Protein AF-A0A6J7JMY0-F1 (afdb_monomer)

Secondary structure (DSSP, 8-state):
-PPPP---S---S---S---B---TTS-HHHHHHHHHHHHHHSPTT-EEEEEEEEPPSSGGGGS-EEE---TTPPPEEEBSSSSSBEE-HHHHHHHHTSSSEEEEEEE----TT-PEEEEEEE-

Mean predicted aligned error: 9.3 Å

Solvent-accessible surface area (backbone atoms only — not comparable to full-atom values): 7461 Å² total; per-residue (Å²): 138,86,82,84,80,83,88,83,82,86,80,74,92,77,80,69,97,67,77,57,72,77,45,63,39,72,58,58,69,71,59,50,47,52,48,52,50,59,48,51,75,73,49,51,83,70,33,71,45,38,30,41,35,34,77,39,56,81,55,92,66,34,76,50,70,43,79,43,63,61,33,94,86,47,78,66,45,67,27,23,59,88,48,80,40,28,33,47,25,70,62,57,54,52,60,53,33,71,82,38,62,35,44,76,45,81,66,38,82,79,80,44,64,70,66,33,27,35,37,38,35,32,28,104

Structure (mmCIF, N/CA/C/O backbone):
data_AF-A0A6J7JMY0-F1
#
_entry.id   AF-A0A6J7JMY0-F1
#
loop_
_atom_site.group_PDB
_atom_site.id
_atom_site.type_symbol
_atom_site.label_atom_id
_atom_site.label_alt_id
_atom_site.label_comp_id
_atom_site.label_asym_id
_atom_site.label_entity_id
_atom_site.label_seq_id
_atom_site.pdbx_PDB_ins_code
_atom_site.Cartn_x
_atom_site.Cartn_y
_atom_site.Cartn_z
_atom_site.occupancy
_atom_site.B_iso_or_equiv
_atom_site.auth_seq_id
_atom_site.auth_comp_id
_atom_site.auth_asym_id
_atom_site.auth_atom_id
_atom_site.pdbx_PDB_model_num
ATOM 1 N N . MET A 1 1 ? -16.340 14.666 -17.275 1.00 30.09 1 MET A N 1
ATOM 2 C CA . MET A 1 1 ? -17.101 13.786 -16.361 1.00 30.09 1 MET A CA 1
ATOM 3 C C . MET A 1 1 ? -17.089 12.371 -16.952 1.00 30.09 1 MET A C 1
ATOM 5 O O . MET A 1 1 ? -17.892 12.081 -17.826 1.00 30.09 1 MET A O 1
ATOM 9 N N . LYS A 1 2 ? -16.086 11.534 -16.633 1.00 25.86 2 LYS A N 1
ATOM 10 C CA . LYS A 1 2 ? -15.959 10.185 -17.224 1.00 25.86 2 LYS A CA 1
ATOM 11 C C . LYS A 1 2 ? -16.630 9.159 -16.308 1.00 25.86 2 LYS A C 1
ATOM 13 O O . LYS A 1 2 ? -16.283 9.037 -15.140 1.00 25.86 2 LYS A O 1
ATOM 18 N N . ARG A 1 3 ? -17.645 8.504 -16.868 1.00 21.50 3 ARG A N 1
ATOM 19 C CA . ARG A 1 3 ? -18.530 7.503 -16.266 1.00 21.50 3 ARG A CA 1
ATOM 20 C C . ARG A 1 3 ? -17.740 6.204 -16.051 1.00 21.50 3 ARG A C 1
ATOM 22 O O . ARG A 1 3 ? -17.108 5.725 -16.989 1.00 21.50 3 ARG A O 1
ATOM 29 N N . TRP A 1 4 ? -17.758 5.667 -14.834 1.00 30.44 4 TRP A N 1
ATOM 30 C CA . TRP A 1 4 ? -17.137 4.387 -14.488 1.00 30.44 4 TRP A CA 1
ATOM 31 C C . TRP A 1 4 ? -17.941 3.238 -15.112 1.00 30.44 4 TRP A C 1
ATOM 33 O O . TRP A 1 4 ? -19.155 3.172 -14.928 1.00 30.44 4 TRP A O 1
ATOM 43 N N . GLN A 1 5 ? -17.282 2.362 -15.875 1.00 26.48 5 GLN A N 1
ATOM 44 C CA . GLN A 1 5 ? -17.876 1.119 -16.373 1.00 26.48 5 GLN A CA 1
ATOM 45 C C . GLN A 1 5 ? -17.624 0.000 -15.360 1.00 26.48 5 GLN A C 1
ATOM 47 O O . GLN A 1 5 ? -16.481 -0.301 -15.022 1.00 26.48 5 GLN A O 1
ATOM 52 N N . SER A 1 6 ? -18.707 -0.602 -14.878 1.00 28.72 6 SER A N 1
ATOM 53 C CA . SER A 1 6 ? -18.698 -1.807 -14.056 1.00 28.72 6 SER A CA 1
ATOM 54 C C . SER A 1 6 ? -18.300 -3.001 -14.929 1.0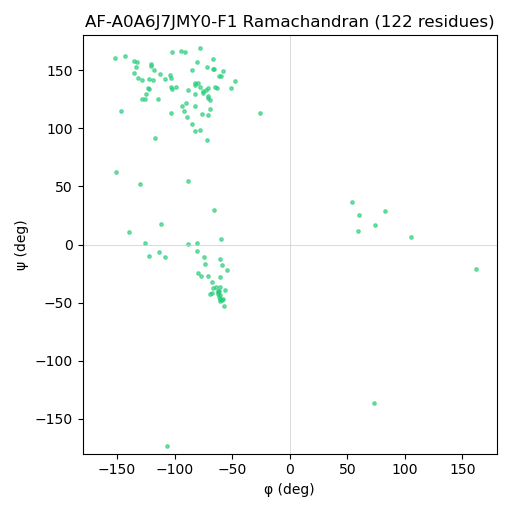0 28.72 6 SER A C 1
ATOM 56 O O . SER A 1 6 ? -19.054 -3.393 -15.817 1.00 28.72 6 SER A O 1
ATOM 58 N N . TYR A 1 7 ? -17.120 -3.577 -14.701 1.00 31.27 7 TYR A N 1
ATOM 59 C CA . TYR A 1 7 ? -16.730 -4.842 -15.325 1.00 31.27 7 TYR A CA 1
ATOM 60 C C . TYR A 1 7 ? -17.332 -5.995 -14.523 1.00 31.27 7 TYR A C 1
ATOM 62 O O . TYR A 1 7 ? -16.796 -6.419 -13.504 1.00 31.27 7 TYR A O 1
ATOM 70 N N . THR A 1 8 ? -18.469 -6.502 -14.987 1.00 36.16 8 THR A N 1
ATOM 71 C CA . THR A 1 8 ? -19.016 -7.792 -14.561 1.00 36.16 8 THR A CA 1
ATOM 72 C C . THR A 1 8 ? -19.065 -8.704 -15.773 1.00 36.16 8 THR A C 1
ATOM 74 O O . THR A 1 8 ? -20.055 -8.689 -16.499 1.00 36.16 8 THR A O 1
ATOM 77 N N . HIS A 1 9 ? -18.016 -9.489 -16.003 1.00 29.08 9 HIS A N 1
ATOM 78 C CA . HIS A 1 9 ? -18.106 -10.740 -16.756 1.00 29.08 9 HIS A CA 1
ATOM 79 C C . HIS A 1 9 ? -17.100 -11.730 -16.159 1.00 29.08 9 HIS A C 1
ATOM 81 O O . HIS A 1 9 ? -15.898 -11.504 -16.213 1.00 29.08 9 HIS A O 1
ATOM 87 N N . GLY A 1 10 ? -17.609 -12.817 -15.569 1.00 32.78 10 GLY A N 1
ATOM 88 C CA . GLY A 1 10 ? -16.843 -14.059 -15.434 1.00 32.78 10 GLY A CA 1
ATOM 89 C C . GLY A 1 10 ? -16.264 -14.455 -14.072 1.00 32.78 10 GLY A C 1
ATOM 90 O O . GLY A 1 10 ? -15.564 -15.461 -14.032 1.00 32.78 10 GLY A O 1
ATOM 91 N N . LEU A 1 11 ? -16.545 -13.770 -12.957 1.00 34.78 11 LEU A N 1
ATOM 92 C CA . LEU A 1 11 ? -16.076 -14.246 -11.645 1.00 34.78 11 LEU A CA 1
ATOM 93 C C . LEU A 1 11 ? -17.120 -15.144 -10.976 1.00 34.78 11 LEU A C 1
ATOM 95 O O . LEU A 1 11 ? -18.228 -14.720 -10.645 1.00 34.78 11 LEU A O 1
ATOM 99 N N . ARG A 1 12 ? -16.733 -16.414 -10.808 1.00 34.38 12 ARG A N 1
ATOM 100 C CA . ARG A 1 12 ? -17.437 -17.422 -10.014 1.00 34.38 12 ARG A CA 1
ATOM 101 C C . ARG A 1 12 ? -17.808 -16.852 -8.640 1.00 34.38 12 ARG A C 1
ATOM 103 O O . ARG A 1 12 ? -17.052 -16.102 -8.031 1.00 34.38 12 ARG A O 1
ATOM 110 N N . SER A 1 13 ? -19.005 -17.227 -8.203 1.00 39.53 13 SER A N 1
ATOM 111 C CA . SER A 1 13 ? -19.659 -16.926 -6.926 1.00 39.53 13 SER A CA 1
ATOM 112 C C . SER A 1 13 ? -18.705 -16.634 -5.757 1.00 39.53 13 SER A C 1
ATOM 114 O O . SER A 1 13 ? -18.047 -17.549 -5.266 1.00 39.53 13 SER A O 1
ATOM 116 N N . GLY A 1 14 ? -18.691 -15.390 -5.262 1.00 36.16 14 GLY A N 1
ATOM 117 C CA . GLY A 1 14 ? -18.059 -15.078 -3.972 1.00 36.16 14 GLY A CA 1
ATOM 118 C C . GLY A 1 14 ? -17.725 -13.611 -3.693 1.00 36.16 14 GLY A C 1
ATOM 119 O O . GLY A 1 14 ? -17.611 -13.243 -2.528 1.00 36.16 14 GLY A O 1
ATOM 120 N N . ALA A 1 15 ? -17.597 -12.750 -4.707 1.00 35.91 15 ALA A N 1
ATOM 121 C CA . ALA A 1 15 ? -17.171 -11.368 -4.468 1.00 35.91 15 ALA A CA 1
ATOM 122 C C . ALA A 1 15 ? -18.254 -10.548 -3.720 1.00 35.91 15 ALA A C 1
ATOM 124 O O . ALA A 1 15 ? -19.398 -10.474 -4.186 1.00 35.91 15 ALA A O 1
ATOM 125 N N . PRO A 1 16 ? -17.938 -9.923 -2.568 1.00 36.28 16 PRO A N 1
ATOM 126 C CA . PRO A 1 16 ? -18.901 -9.122 -1.824 1.00 36.28 16 PRO A CA 1
ATOM 127 C C . PRO A 1 16 ? -19.329 -7.885 -2.626 1.00 36.28 16 PRO A C 1
ATOM 129 O O . PRO A 1 16 ? -18.511 -7.166 -3.193 1.00 36.28 16 PRO A O 1
ATOM 132 N N . ARG A 1 17 ? -20.643 -7.621 -2.629 1.00 39.72 17 ARG A N 1
ATOM 133 C CA . ARG A 1 17 ? -21.364 -6.614 -3.439 1.00 39.72 17 ARG A CA 1
ATOM 134 C C . ARG A 1 17 ? -20.952 -5.137 -3.253 1.00 39.72 17 ARG A C 1
ATOM 136 O O . ARG A 1 17 ? -21.563 -4.279 -3.876 1.00 39.72 17 ARG A O 1
ATOM 143 N N . ASN A 1 18 ? -19.920 -4.832 -2.465 1.00 34.09 18 ASN A N 1
ATOM 144 C CA . ASN A 1 18 ? -19.508 -3.468 -2.114 1.00 34.09 18 ASN A CA 1
ATOM 145 C C . ASN A 1 18 ? -17.998 -3.237 -2.335 1.00 34.09 18 ASN A C 1
ATOM 147 O O . ASN A 1 18 ? -17.304 -2.795 -1.420 1.00 34.09 18 ASN A O 1
ATOM 151 N N . LEU A 1 19 ? -17.464 -3.541 -3.525 1.00 40.00 19 LEU A N 1
ATOM 152 C CA . LEU A 1 19 ? -16.080 -3.189 -3.865 1.00 40.00 19 LEU A CA 1
ATOM 153 C C . LEU A 1 19 ? -15.967 -1.667 -4.075 1.00 40.00 19 LEU A C 1
ATOM 155 O O . LEU A 1 19 ? -16.145 -1.155 -5.177 1.00 40.00 19 LEU A O 1
ATOM 159 N N . GLN A 1 20 ? -15.677 -0.923 -3.008 1.00 36.09 20 GLN A N 1
ATOM 160 C CA . GLN A 1 20 ? -15.037 0.381 -3.158 1.00 36.09 20 GLN A CA 1
ATOM 161 C C . GLN A 1 20 ? -13.553 0.112 -3.415 1.00 36.09 20 GLN A C 1
ATOM 163 O O . GLN A 1 20 ? -12.818 -0.189 -2.483 1.00 36.09 20 GLN A O 1
ATOM 168 N N . SER A 1 21 ? -13.138 0.147 -4.682 1.00 45.81 21 SER A N 1
ATOM 169 C CA . SER A 1 21 ? -11.734 0.061 -5.090 1.00 45.81 21 SER A CA 1
ATOM 170 C C . SER A 1 21 ? -11.132 1.463 -5.146 1.00 45.81 21 SER A C 1
ATOM 172 O O . SER A 1 21 ? -11.494 2.237 -6.035 1.00 45.81 21 SER A O 1
ATOM 174 N N . ALA A 1 22 ? -10.235 1.819 -4.225 1.00 46.22 22 ALA A N 1
ATOM 175 C CA . ALA A 1 22 ? -9.551 3.115 -4.298 1.00 46.22 22 ALA A CA 1
ATOM 176 C C . ALA A 1 22 ? -8.146 3.123 -3.669 1.00 46.22 22 ALA A C 1
ATOM 178 O O . ALA A 1 22 ? -7.865 3.900 -2.763 1.00 46.22 22 ALA A O 1
ATOM 179 N N . ALA A 1 23 ? -7.221 2.325 -4.197 1.00 48.38 23 ALA A N 1
ATOM 180 C CA . ALA A 1 23 ? -5.842 2.797 -4.295 1.00 48.38 23 ALA A CA 1
ATOM 181 C C . ALA A 1 23 ? -5.405 2.590 -5.738 1.00 48.38 23 ALA A C 1
ATOM 183 O O . ALA A 1 23 ? -5.553 1.506 -6.294 1.00 48.38 23 ALA A O 1
ATOM 184 N N . ASN A 1 24 ? -4.948 3.667 -6.359 1.00 54.91 24 ASN A N 1
ATOM 185 C CA . ASN A 1 24 ? -4.343 3.623 -7.673 1.00 54.91 24 ASN A CA 1
ATOM 186 C C . ASN A 1 24 ? -2.841 3.748 -7.447 1.00 54.91 24 ASN A C 1
ATOM 188 O O . ASN A 1 24 ? -2.417 4.622 -6.691 1.00 54.91 24 ASN A O 1
ATOM 192 N N . ALA A 1 25 ? -2.047 2.934 -8.137 1.00 62.81 25 ALA A N 1
ATOM 193 C CA . ALA A 1 25 ? -0.581 2.946 -8.102 1.00 62.81 25 ALA A CA 1
ATOM 194 C C . ALA A 1 25 ? 0.066 4.229 -8.690 1.00 62.81 25 ALA A C 1
ATOM 196 O O . ALA A 1 25 ? 1.144 4.195 -9.269 1.00 62.81 25 ALA A O 1
ATOM 197 N N . ILE A 1 26 ? -0.628 5.362 -8.599 1.00 76.25 26 ILE A N 1
ATOM 198 C CA . ILE A 1 26 ? -0.226 6.699 -9.051 1.00 76.25 26 ILE A CA 1
ATOM 199 C C . ILE A 1 26 ? -0.029 7.663 -7.872 1.00 76.25 26 ILE A C 1
ATOM 201 O O . ILE A 1 26 ? 0.345 8.810 -8.090 1.00 76.25 26 ILE A O 1
ATOM 205 N N . LEU A 1 27 ? -0.355 7.242 -6.644 1.00 87.50 27 LEU A N 1
ATOM 206 C CA . LEU A 1 27 ? -0.265 8.071 -5.443 1.00 87.50 27 LEU A CA 1
ATOM 207 C C . LEU A 1 27 ? 0.977 7.685 -4.649 1.00 87.50 27 LEU A C 1
ATOM 209 O O . LEU A 1 27 ? 1.124 6.499 -4.412 1.00 87.50 27 LEU A O 1
ATOM 213 N N . PRO A 1 28 ? 1.803 8.628 -4.171 1.00 92.50 28 PRO A N 1
ATOM 214 C CA . PRO A 1 28 ? 2.944 8.302 -3.323 1.00 92.50 28 PRO A CA 1
ATOM 215 C C . PRO A 1 28 ? 2.500 7.745 -1.960 1.00 92.50 28 PRO A C 1
ATOM 217 O O . PRO A 1 28 ? 1.383 7.994 -1.493 1.00 92.50 28 PRO A O 1
ATOM 220 N N . ILE A 1 29 ? 3.412 7.042 -1.280 1.00 91.56 29 ILE A N 1
ATOM 221 C CA . ILE A 1 29 ? 3.114 6.292 -0.046 1.00 91.56 29 ILE A CA 1
ATOM 222 C C . ILE A 1 29 ? 2.496 7.156 1.064 1.00 91.56 29 ILE A C 1
ATOM 224 O O . ILE A 1 29 ? 1.541 6.735 1.711 1.00 91.56 29 ILE A O 1
ATOM 228 N N . ASN A 1 30 ? 2.960 8.399 1.233 1.00 93.56 30 ASN A N 1
ATOM 229 C CA . ASN A 1 30 ? 2.425 9.318 2.244 1.00 93.56 30 ASN A CA 1
ATOM 230 C C . ASN A 1 30 ? 0.954 9.671 1.977 1.00 93.56 30 ASN A C 1
ATOM 232 O O . ASN A 1 30 ? 0.161 9.790 2.910 1.00 93.56 30 ASN A O 1
ATOM 236 N N . THR A 1 31 ? 0.572 9.807 0.704 1.00 94.31 31 THR A N 1
ATOM 237 C CA . THR A 1 31 ? -0.820 10.055 0.315 1.00 94.31 31 THR A CA 1
ATOM 238 C C . THR A 1 31 ? -1.681 8.825 0.576 1.00 94.31 31 THR A C 1
ATOM 240 O O . THR A 1 31 ? -2.771 8.965 1.125 1.00 94.31 31 THR A O 1
ATOM 243 N N . ILE A 1 32 ? -1.189 7.623 0.248 1.00 93.75 32 ILE A N 1
ATOM 244 C CA . ILE A 1 32 ? -1.890 6.364 0.547 1.00 93.75 32 ILE A CA 1
ATOM 245 C C . ILE A 1 32 ? -2.128 6.240 2.052 1.00 93.75 32 ILE A C 1
ATOM 247 O O . ILE A 1 32 ? -3.257 5.992 2.471 1.00 93.75 32 ILE A O 1
ATOM 251 N N . TRP A 1 33 ? -1.100 6.478 2.867 1.00 95.00 33 TRP A N 1
ATOM 252 C CA . TRP A 1 33 ? -1.205 6.380 4.320 1.00 95.00 33 TRP A CA 1
ATOM 253 C C . TRP A 1 33 ? -2.240 7.351 4.890 1.00 95.00 33 TRP A C 1
ATOM 255 O O . TRP A 1 33 ? -3.112 6.945 5.661 1.00 95.00 33 TRP A O 1
ATOM 265 N N . TYR A 1 34 ? -2.205 8.614 4.455 1.00 95.19 34 TYR A N 1
ATOM 266 C CA . TYR A 1 34 ? -3.204 9.608 4.843 1.00 95.19 34 TYR A CA 1
ATOM 267 C C . TYR A 1 34 ? -4.625 9.161 4.467 1.00 95.19 34 TYR A C 1
ATOM 269 O O . TYR A 1 34 ? -5.530 9.196 5.303 1.00 95.19 34 TYR A O 1
ATOM 277 N N . CYS A 1 35 ? -4.822 8.684 3.234 1.00 95.12 35 CYS A N 1
ATOM 278 C CA . CYS A 1 35 ? -6.115 8.184 2.771 1.00 95.12 35 CYS A CA 1
ATOM 279 C C . CYS A 1 35 ? -6.603 6.987 3.594 1.00 95.12 35 CYS A C 1
ATOM 281 O O . CYS A 1 35 ? -7.768 6.971 3.983 1.00 95.12 35 CYS A O 1
ATOM 283 N N . LEU A 1 36 ? -5.734 6.021 3.906 1.00 95.50 36 LEU A N 1
ATOM 284 C CA . LEU A 1 36 ? -6.079 4.881 4.759 1.00 95.50 36 LEU A CA 1
ATOM 285 C C . LEU A 1 36 ? -6.487 5.334 6.167 1.00 95.50 36 LEU A C 1
ATOM 287 O O . LEU A 1 36 ? -7.475 4.834 6.703 1.00 95.50 36 LEU A O 1
ATOM 291 N N . GLY A 1 37 ? -5.802 6.334 6.728 1.00 96.12 37 GLY A N 1
ATOM 292 C CA . GLY A 1 37 ? -6.195 6.972 7.985 1.00 96.12 37 GLY A CA 1
ATOM 293 C C . GLY A 1 37 ? -7.619 7.533 7.921 1.00 96.12 37 GLY A C 1
ATOM 294 O O . GLY A 1 37 ? -8.466 7.150 8.727 1.00 96.12 37 GLY A O 1
ATOM 295 N N . LYS A 1 38 ? -7.928 8.350 6.905 1.00 97.12 38 LYS A N 1
ATOM 296 C CA . LYS A 1 38 ? -9.278 8.913 6.710 1.00 97.12 38 LYS A CA 1
ATOM 297 C C . LYS A 1 38 ? -10.342 7.841 6.467 1.00 97.12 38 LYS A C 1
ATOM 299 O O . LYS A 1 38 ? -11.447 7.948 6.990 1.00 97.12 38 LYS A O 1
ATOM 304 N N . ILE A 1 39 ? -10.016 6.804 5.699 1.00 95.56 39 ILE A N 1
ATOM 305 C CA . ILE A 1 39 ? -10.907 5.667 5.443 1.00 95.56 39 ILE A CA 1
ATOM 306 C C . ILE A 1 39 ? -11.225 4.942 6.757 1.00 95.56 39 ILE A C 1
ATOM 308 O O . ILE A 1 39 ? -12.385 4.631 7.023 1.00 95.56 39 ILE A O 1
ATOM 312 N N . SER A 1 40 ? -10.229 4.740 7.623 1.00 96.31 40 SER A N 1
ATOM 313 C CA . SER A 1 40 ? -10.426 4.074 8.913 1.00 96.31 40 SER A CA 1
ATOM 314 C C . SER A 1 40 ? -11.413 4.805 9.838 1.00 96.31 40 SER A C 1
ATOM 316 O O . SER A 1 40 ? -12.101 4.160 10.626 1.00 96.31 40 SER A O 1
ATOM 318 N N . GLU A 1 41 ? -11.546 6.129 9.716 1.00 96.31 41 GLU A N 1
ATOM 319 C CA . GLU A 1 41 ? -12.493 6.924 10.512 1.00 96.31 41 GLU A CA 1
ATOM 320 C C . GLU A 1 41 ? -13.957 6.685 10.115 1.00 96.31 41 GLU A C 1
ATOM 322 O O . GLU A 1 41 ? -14.852 6.838 10.943 1.00 96.31 41 GLU A O 1
ATOM 327 N N . VAL A 1 42 ? -14.211 6.306 8.858 1.00 96.56 42 VAL A N 1
ATOM 328 C CA . VAL A 1 42 ? -15.571 6.162 8.305 1.00 96.56 42 VAL A CA 1
ATOM 329 C C . VAL A 1 42 ? -15.984 4.708 8.072 1.00 96.56 42 VAL A C 1
ATOM 331 O O . VAL A 1 42 ? -17.152 4.423 7.804 1.00 96.56 42 VAL A O 1
ATOM 334 N N . MET A 1 43 ? -15.047 3.763 8.166 1.00 96.75 43 MET A N 1
ATOM 335 C CA . MET A 1 43 ? -15.342 2.339 8.046 1.00 96.75 43 MET A CA 1
ATOM 336 C C . MET A 1 43 ? -16.070 1.811 9.285 1.00 96.75 43 MET A C 1
ATOM 338 O O . MET A 1 43 ? -15.634 2.000 10.420 1.00 96.75 43 MET A O 1
ATOM 342 N N . ARG A 1 44 ? -17.144 1.045 9.057 1.00 96.38 44 ARG A N 1
ATOM 343 C CA . ARG A 1 44 ? -17.780 0.247 10.116 1.00 96.38 44 ARG A CA 1
ATOM 344 C C . ARG A 1 44 ? -16.769 -0.735 10.733 1.00 96.38 44 ARG A C 1
ATOM 346 O O . ARG A 1 44 ? -15.921 -1.241 9.991 1.00 96.38 44 ARG A O 1
ATOM 353 N N . PRO A 1 45 ? -16.890 -1.089 12.026 1.00 96.00 45 PRO A N 1
ATOM 354 C CA . PRO A 1 45 ? -16.097 -2.162 12.622 1.00 96.00 45 PRO A CA 1
ATOM 355 C C . PRO A 1 45 ? -16.180 -3.439 11.783 1.00 96.00 45 PRO A C 1
ATOM 357 O O . PRO A 1 45 ? -17.268 -3.814 11.331 1.00 96.00 45 PRO A O 1
ATOM 360 N N . ARG A 1 46 ? -15.033 -4.085 11.543 1.00 95.81 46 ARG A N 1
ATOM 361 C CA . ARG A 1 46 ? -14.897 -5.265 10.668 1.00 95.81 46 ARG A CA 1
ATOM 362 C C . ARG A 1 46 ? -15.332 -5.046 9.212 1.00 95.81 46 ARG A C 1
ATOM 364 O O . ARG A 1 46 ? -15.500 -6.008 8.468 1.00 95.81 46 ARG A O 1
ATOM 371 N N . GLY A 1 47 ? -15.559 -3.800 8.796 1.00 95.62 47 GLY A N 1
ATOM 372 C CA . GLY A 1 47 ? -15.737 -3.454 7.393 1.00 95.62 47 GLY A CA 1
ATOM 373 C C . GLY A 1 47 ? -14.443 -3.700 6.627 1.00 95.62 47 GLY A C 1
ATOM 374 O O . GLY A 1 47 ? -13.365 -3.578 7.209 1.00 95.62 47 GLY A O 1
ATOM 375 N N . SER A 1 48 ? -14.562 -4.007 5.336 1.00 95.75 48 SER A N 1
ATOM 376 C CA . SER A 1 48 ? -13.417 -4.240 4.455 1.00 95.75 48 SER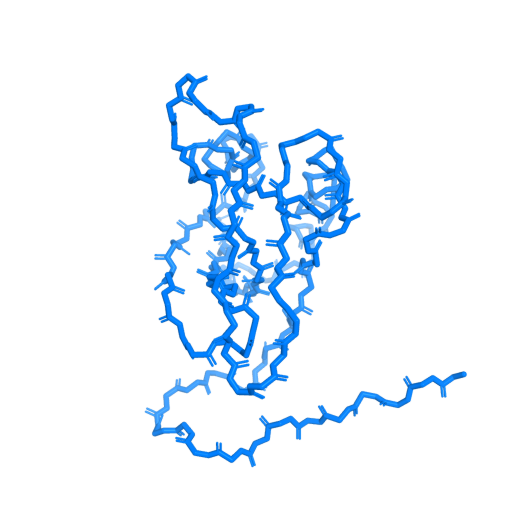 A CA 1
ATOM 377 C C . SER A 1 48 ? -13.388 -3.225 3.318 1.00 95.75 48 SER A C 1
ATOM 379 O O . SER A 1 48 ? -14.433 -2.853 2.780 1.00 95.75 48 SER A O 1
ATOM 381 N N . PHE A 1 49 ? -12.186 -2.788 2.967 1.00 94.88 49 PHE A N 1
ATOM 382 C CA . PHE A 1 49 ? -11.884 -1.896 1.858 1.00 94.88 49 PHE A CA 1
ATOM 383 C C . PHE A 1 49 ? -10.847 -2.573 0.964 1.00 94.88 49 PHE A C 1
ATOM 385 O O . PHE A 1 49 ? -9.834 -3.056 1.460 1.00 94.88 49 PHE A O 1
ATOM 392 N N . TYR A 1 50 ? -11.098 -2.625 -0.342 1.00 94.50 50 TYR A N 1
ATOM 393 C CA . TYR A 1 50 ? -10.238 -3.336 -1.284 1.00 94.50 50 TYR A CA 1
ATOM 394 C C . TYR A 1 50 ? -9.473 -2.340 -2.143 1.00 94.50 50 TYR A C 1
ATOM 396 O O . TYR A 1 50 ? -10.002 -1.309 -2.557 1.00 94.50 50 TYR A O 1
ATOM 404 N N . ALA A 1 51 ? -8.226 -2.657 -2.446 1.00 93.00 51 ALA A N 1
ATOM 405 C CA . ALA A 1 51 ? -7.388 -1.824 -3.284 1.00 93.00 51 ALA A CA 1
ATOM 406 C C . ALA A 1 51 ? -6.493 -2.672 -4.182 1.00 93.00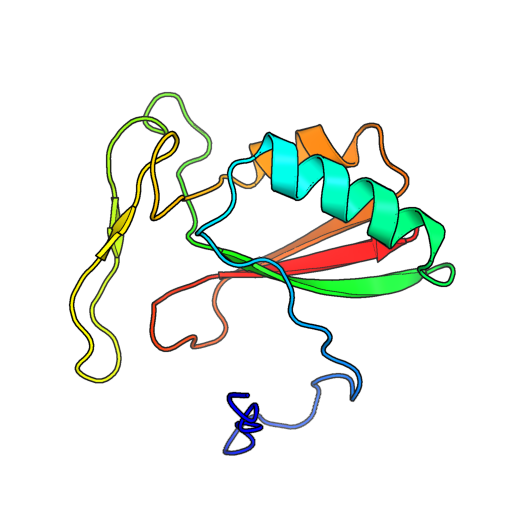 51 ALA A C 1
ATOM 408 O O . ALA A 1 51 ? -6.288 -3.861 -3.944 1.00 93.00 51 ALA A O 1
ATOM 409 N N . THR A 1 52 ? -5.967 -2.036 -5.224 1.00 92.75 52 THR A N 1
ATOM 410 C CA . THR A 1 52 ? -5.068 -2.662 -6.192 1.00 92.75 52 THR A CA 1
ATOM 411 C C . THR A 1 52 ? -3.753 -1.907 -6.256 1.00 92.75 52 THR A C 1
ATOM 413 O O . THR A 1 52 ? -3.735 -0.680 -6.197 1.00 92.75 52 THR A O 1
ATOM 416 N N . PHE A 1 53 ? -2.644 -2.616 -6.406 1.00 93.12 53 PHE A N 1
ATOM 417 C CA . PHE A 1 53 ? -1.313 -2.011 -6.442 1.00 93.12 53 PHE A CA 1
ATOM 418 C C . PHE A 1 53 ? -0.354 -2.861 -7.276 1.00 93.12 53 PHE A C 1
ATOM 420 O O . PHE A 1 53 ? -0.616 -4.036 -7.533 1.00 93.12 53 PHE A O 1
ATOM 427 N N . PHE A 1 54 ? 0.751 -2.270 -7.723 1.00 93.44 54 PHE A N 1
ATOM 428 C CA . PHE A 1 54 ? 1.862 -3.051 -8.264 1.00 93.44 54 PHE A CA 1
ATOM 429 C C . PHE A 1 54 ? 2.713 -3.560 -7.109 1.00 93.44 54 PHE A C 1
ATOM 431 O O . PHE A 1 54 ? 3.076 -2.783 -6.223 1.00 93.44 54 PHE A O 1
ATOM 438 N N . ARG A 1 55 ? 3.005 -4.858 -7.101 1.00 92.75 55 ARG A N 1
ATOM 439 C CA . ARG A 1 55 ? 3.776 -5.481 -6.031 1.00 92.75 55 ARG A CA 1
ATOM 440 C C . ARG A 1 55 ? 5.265 -5.287 -6.261 1.00 92.75 55 ARG A C 1
ATOM 442 O O . ARG A 1 55 ? 5.800 -5.770 -7.249 1.00 92.75 55 ARG A O 1
ATOM 449 N N . GLY A 1 56 ? 5.898 -4.617 -5.306 1.00 92.50 56 GLY A N 1
ATOM 450 C CA . GLY A 1 56 ? 7.345 -4.501 -5.173 1.00 92.50 56 GLY A CA 1
ATOM 451 C C . GLY A 1 56 ? 7.946 -5.607 -4.301 1.00 92.50 56 GLY A C 1
ATOM 452 O O . GLY A 1 56 ? 7.208 -6.279 -3.574 1.00 92.50 56 GLY A O 1
ATOM 453 N N . PRO A 1 57 ? 9.275 -5.794 -4.327 1.00 89.88 57 PRO A N 1
ATOM 454 C CA . PRO A 1 57 ? 9.957 -6.701 -3.413 1.00 89.88 57 PRO A CA 1
ATOM 455 C C . PRO A 1 57 ? 9.978 -6.135 -1.981 1.00 89.88 57 PRO A C 1
ATOM 457 O O . PRO A 1 57 ? 9.975 -4.922 -1.770 1.00 89.88 57 PRO A O 1
ATOM 460 N N . ASP A 1 58 ? 10.039 -7.016 -0.980 1.00 82.06 58 ASP A N 1
ATOM 461 C CA . ASP A 1 58 ? 10.140 -6.632 0.439 1.00 82.06 58 ASP A CA 1
ATOM 462 C C . ASP A 1 58 ? 11.577 -6.259 0.877 1.00 82.06 58 ASP A C 1
ATOM 464 O O . ASP A 1 58 ? 11.784 -5.833 2.014 1.00 82.06 58 ASP A O 1
ATOM 468 N N . ALA A 1 59 ? 12.581 -6.425 0.008 1.00 78.69 59 ALA A N 1
ATOM 469 C CA . ALA A 1 59 ? 14.000 -6.342 0.355 1.00 78.69 59 ALA A CA 1
ATOM 470 C C . ALA A 1 59 ? 14.693 -5.058 -0.153 1.00 78.69 59 ALA A C 1
ATOM 472 O O . ALA A 1 59 ? 14.072 -4.122 -0.658 1.00 78.69 59 ALA A O 1
ATOM 473 N N . ALA A 1 60 ? 16.019 -4.995 0.024 1.00 73.44 60 ALA A N 1
ATOM 474 C CA . ALA A 1 60 ? 16.858 -3.846 -0.337 1.00 73.44 60 ALA A CA 1
ATOM 475 C C . ALA A 1 60 ? 16.801 -3.470 -1.832 1.00 73.44 60 ALA A C 1
ATOM 477 O O . ALA A 1 60 ? 17.161 -2.357 -2.208 1.00 73.44 60 ALA A O 1
ATOM 478 N N . ASP A 1 61 ? 16.337 -4.379 -2.686 1.00 80.88 61 ASP A N 1
ATOM 479 C CA . ASP A 1 61 ? 16.140 -4.170 -4.116 1.00 80.88 61 ASP A CA 1
ATOM 480 C C . ASP A 1 61 ? 14.841 -3.427 -4.464 1.00 80.88 61 ASP A C 1
ATOM 482 O O . ASP A 1 61 ? 14.625 -3.139 -5.639 1.00 80.88 61 ASP A O 1
ATOM 486 N N . ARG A 1 62 ? 14.033 -3.015 -3.475 1.00 82.19 62 ARG A N 1
ATOM 487 C CA . ARG A 1 62 ? 12.807 -2.217 -3.677 1.00 82.19 62 ARG A CA 1
ATOM 488 C C . ARG A 1 62 ? 12.987 -0.923 -4.465 1.00 82.19 62 ARG A C 1
ATOM 490 O O . ARG A 1 62 ? 12.018 -0.407 -4.983 1.00 82.19 62 ARG A O 1
ATOM 497 N N . PHE A 1 63 ? 14.191 -0.360 -4.544 1.00 86.12 63 PHE A N 1
ATOM 498 C CA . PHE A 1 63 ? 14.435 0.858 -5.331 1.00 86.12 63 PHE A CA 1
ATOM 499 C C . PHE A 1 63 ? 14.802 0.571 -6.791 1.00 86.12 63 PHE A C 1
ATOM 501 O O . PHE A 1 63 ? 15.051 1.493 -7.563 1.00 86.12 63 PHE A O 1
ATOM 508 N N . ARG A 1 64 ? 14.855 -0.701 -7.199 1.00 88.56 64 ARG A N 1
ATOM 509 C CA . ARG A 1 64 ? 15.000 -1.059 -8.610 1.00 88.56 64 ARG A CA 1
ATOM 510 C C . ARG A 1 64 ? 13.651 -0.941 -9.298 1.00 88.56 64 ARG A C 1
ATOM 512 O O . ARG A 1 64 ? 12.638 -1.375 -8.760 1.00 88.56 64 ARG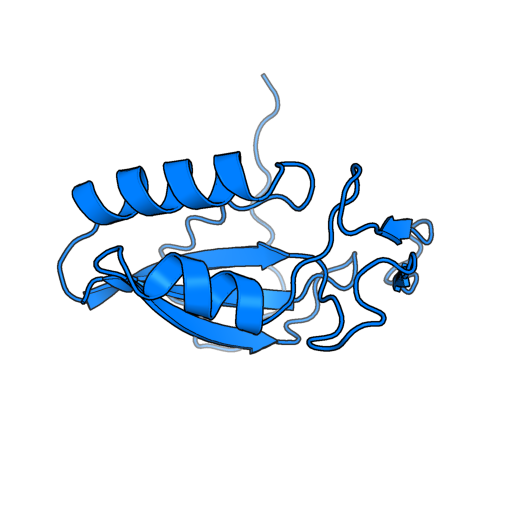 A O 1
ATOM 519 N N . PHE A 1 65 ? 13.653 -0.408 -10.517 1.00 90.19 65 PHE A N 1
ATOM 520 C CA . PHE A 1 65 ? 12.452 -0.448 -11.336 1.00 90.19 65 PHE A CA 1
ATOM 521 C C . PHE A 1 65 ? 12.058 -1.904 -11.618 1.00 90.19 65 PHE A C 1
ATOM 523 O O . PHE A 1 65 ? 12.915 -2.774 -11.805 1.00 90.19 65 PHE A O 1
ATOM 530 N N . MET A 1 66 ? 10.758 -2.162 -11.688 1.00 90.50 66 MET A N 1
ATOM 531 C CA . MET A 1 66 ? 10.213 -3.461 -12.068 1.00 90.50 66 MET A CA 1
ATOM 532 C C . MET A 1 66 ? 9.499 -3.354 -13.400 1.00 90.50 66 MET A C 1
ATOM 534 O O . MET A 1 66 ? 8.903 -2.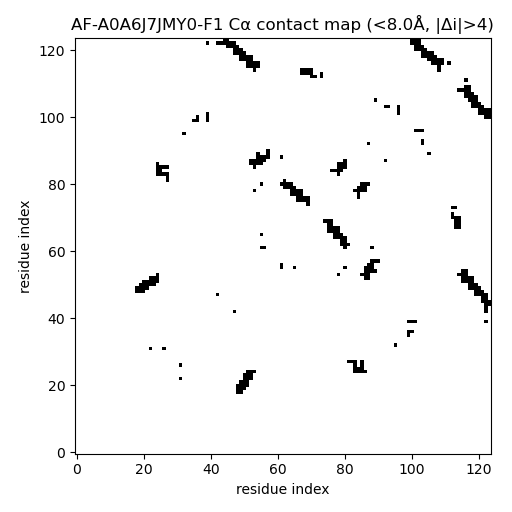327 -13.708 1.00 90.50 66 MET A O 1
ATOM 538 N N . ARG A 1 67 ? 9.546 -4.423 -14.195 1.00 91.50 67 ARG A N 1
ATOM 539 C CA . ARG A 1 67 ? 8.802 -4.512 -15.450 1.00 91.50 67 ARG A CA 1
ATOM 540 C C . ARG A 1 67 ? 7.584 -5.398 -15.256 1.00 91.50 67 ARG A C 1
ATOM 542 O O . ARG A 1 67 ? 7.718 -6.604 -15.086 1.00 91.50 67 ARG A O 1
ATOM 549 N N . GLU A 1 68 ? 6.411 -4.793 -15.347 1.00 89.38 68 GLU A N 1
ATOM 550 C CA . GLU A 1 68 ? 5.138 -5.496 -15.247 1.00 89.38 68 GLU A CA 1
ATOM 551 C C . GLU A 1 68 ? 4.765 -6.137 -16.591 1.00 89.38 68 GLU A C 1
ATOM 553 O O . GLU A 1 68 ? 4.936 -5.507 -17.650 1.00 89.38 68 GLU A O 1
ATOM 558 N N . PRO A 1 69 ? 4.260 -7.382 -16.582 1.00 83.31 69 PRO A N 1
ATOM 559 C CA . PRO A 1 69 ? 3.926 -8.106 -17.793 1.00 83.31 69 PRO A CA 1
ATOM 560 C C . PRO A 1 69 ? 2.751 -7.465 -18.535 1.00 83.31 69 PRO A C 1
ATOM 562 O O . PRO A 1 69 ? 1.838 -6.866 -17.962 1.00 83.31 69 PRO A O 1
ATOM 565 N N . VAL A 1 70 ? 2.771 -7.641 -19.854 1.00 71.31 70 VAL A N 1
ATOM 566 C CA . VAL A 1 70 ? 1.640 -7.327 -20.724 1.00 71.31 70 VAL A CA 1
ATOM 567 C C . VAL A 1 70 ? 0.603 -8.421 -20.572 1.00 71.31 70 VAL A C 1
ATOM 569 O O . VAL A 1 70 ? 0.819 -9.544 -21.024 1.00 71.31 70 VAL A O 1
ATOM 572 N N . LEU A 1 71 ? -0.541 -8.079 -19.993 1.00 71.50 71 LEU A N 1
ATOM 573 C CA . LEU A 1 71 ? -1.732 -8.911 -20.078 1.00 71.50 71 LEU A CA 1
ATOM 574 C C . LEU A 1 71 ? -2.697 -8.279 -21.085 1.00 71.50 71 LEU A C 1
ATOM 576 O O . LEU A 1 71 ? -2.746 -7.055 -21.240 1.00 71.50 71 LEU A O 1
ATOM 580 N N . GLU A 1 72 ? -3.429 -9.125 -21.810 1.00 76.06 72 GLU A N 1
ATOM 581 C CA . GLU A 1 72 ? -4.542 -8.717 -22.683 1.00 76.06 72 GLU A CA 1
ATOM 582 C C . GLU A 1 72 ? -4.189 -7.628 -23.722 1.00 76.06 72 GLU A C 1
ATOM 584 O O . GLU A 1 72 ? -4.989 -6.742 -24.018 1.00 76.06 72 GLU A O 1
ATOM 589 N N . GLY A 1 73 ? -2.970 -7.662 -24.275 1.00 67.31 73 GLY A N 1
ATOM 590 C CA . GLY A 1 73 ? -2.542 -6.733 -25.330 1.00 67.31 73 GLY A CA 1
ATOM 591 C C . GLY A 1 73 ? -2.252 -5.300 -24.863 1.00 67.31 73 GLY A C 1
ATOM 592 O O . GLY A 1 73 ? -2.199 -4.386 -25.685 1.00 67.31 73 GLY A O 1
ATOM 593 N N . ARG A 1 74 ? -2.070 -5.073 -23.556 1.00 72.19 74 ARG A N 1
ATOM 594 C CA . ARG A 1 74 ? -1.659 -3.765 -23.013 1.00 72.19 74 ARG A CA 1
ATOM 595 C C . ARG A 1 74 ? -0.161 -3.492 -23.195 1.00 72.19 74 ARG A C 1
ATOM 597 O O . ARG A 1 74 ? 0.609 -4.360 -23.571 1.00 72.19 74 ARG A O 1
ATOM 604 N N . VAL A 1 75 ? 0.278 -2.262 -22.940 1.00 76.75 75 VAL A N 1
ATOM 605 C CA . VAL A 1 75 ? 1.711 -1.921 -22.972 1.00 76.75 75 VAL A CA 1
ATOM 606 C C . VAL A 1 75 ? 2.354 -2.312 -21.641 1.00 76.75 75 VAL A C 1
ATOM 608 O O . VAL A 1 75 ? 1.744 -2.108 -20.590 1.00 76.75 75 VAL A O 1
ATOM 611 N N . ALA A 1 76 ? 3.567 -2.873 -21.691 1.00 83.12 76 ALA A N 1
ATOM 612 C CA . ALA A 1 76 ? 4.355 -3.173 -20.496 1.00 83.12 76 ALA A CA 1
ATOM 613 C C . ALA A 1 76 ? 4.620 -1.876 -19.727 1.00 83.12 76 ALA A C 1
ATOM 615 O O . ALA A 1 76 ? 4.816 -0.822 -20.333 1.00 83.12 76 ALA A O 1
ATOM 616 N N . VAL A 1 77 ? 4.642 -1.947 -18.401 1.00 87.62 77 VAL 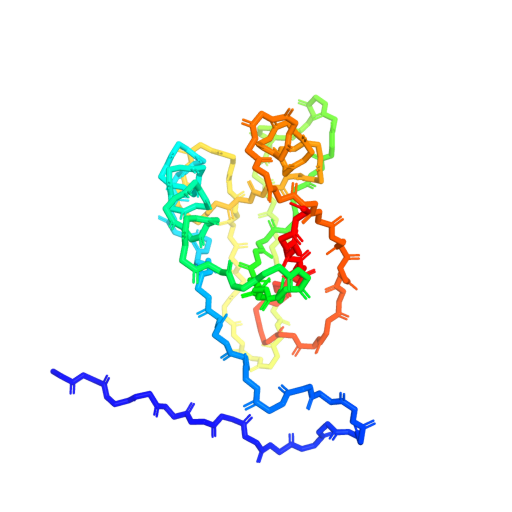A N 1
ATOM 617 C CA . VAL A 1 77 ? 4.825 -0.762 -17.559 1.00 87.62 77 VAL A CA 1
ATOM 618 C C . VAL A 1 77 ? 6.029 -0.973 -16.666 1.00 87.62 77 VAL A C 1
ATOM 620 O O . VAL A 1 77 ? 6.191 -2.049 -16.097 1.00 87.62 77 VAL A O 1
ATOM 623 N N . HIS A 1 78 ? 6.875 0.049 -16.566 1.00 92.12 78 HIS A N 1
ATOM 624 C CA . HIS A 1 78 ? 7.893 0.096 -15.529 1.00 92.12 78 HIS A CA 1
ATOM 625 C C . HIS A 1 78 ? 7.310 0.760 -14.289 1.00 92.12 78 HIS A C 1
ATOM 627 O O . HIS A 1 78 ? 6.628 1.780 -14.408 1.00 92.12 78 HIS A O 1
ATOM 633 N N . THR A 1 79 ? 7.537 0.151 -13.131 1.00 92.56 79 THR A N 1
ATOM 634 C CA . THR A 1 79 ? 7.095 0.672 -11.840 1.00 92.56 79 THR A CA 1
ATOM 635 C C . THR A 1 79 ? 8.293 0.954 -10.950 1.00 92.56 79 THR A C 1
ATOM 637 O O . THR A 1 79 ? 9.319 0.278 -11.046 1.00 92.56 79 THR A O 1
ATOM 640 N N . PHE A 1 80 ? 8.155 1.933 -10.068 1.00 93.06 80 PHE A N 1
ATOM 641 C CA . PHE A 1 80 ? 9.233 2.475 -9.251 1.00 93.06 80 PHE A CA 1
ATOM 642 C C . PHE A 1 80 ? 8.762 2.643 -7.802 1.00 93.06 80 PHE A C 1
ATOM 644 O O . PHE A 1 80 ? 7.566 2.728 -7.537 1.00 93.06 80 PHE A O 1
ATOM 651 N N . ALA A 1 81 ? 9.676 2.696 -6.837 1.00 92.06 81 ALA A N 1
ATOM 652 C CA . ALA A 1 81 ? 9.293 2.941 -5.442 1.00 92.06 81 ALA A CA 1
ATOM 653 C C . ALA A 1 81 ? 9.034 4.429 -5.147 1.00 92.06 81 ALA A C 1
ATOM 655 O O . ALA A 1 81 ? 8.308 4.760 -4.209 1.00 92.06 81 ALA A O 1
ATOM 656 N N . ASP A 1 82 ? 9.634 5.323 -5.929 1.00 91.38 82 ASP A N 1
ATOM 657 C CA . ASP A 1 82 ? 9.731 6.761 -5.672 1.00 91.38 82 ASP A CA 1
ATOM 658 C C . ASP A 1 82 ? 9.127 7.640 -6.778 1.00 91.38 82 ASP A C 1
ATOM 660 O O . ASP A 1 82 ? 8.871 8.823 -6.541 1.00 91.38 82 ASP A O 1
ATOM 664 N N . GLU A 1 83 ? 8.769 7.066 -7.928 1.00 91.19 83 GLU A N 1
ATOM 665 C CA . GLU A 1 83 ? 8.068 7.769 -9.004 1.00 91.19 83 GLU A CA 1
ATOM 666 C C . GLU A 1 83 ? 6.866 6.996 -9.567 1.00 91.19 83 GLU A C 1
ATOM 668 O O . GLU A 1 83 ? 6.743 5.780 -9.453 1.00 91.19 83 GLU A O 1
ATOM 673 N N . ASN A 1 84 ? 5.935 7.732 -10.175 1.00 89.31 84 ASN A N 1
ATOM 674 C CA . ASN A 1 84 ? 4.770 7.156 -10.839 1.00 89.31 84 ASN A CA 1
ATOM 675 C C . ASN A 1 84 ? 5.196 6.535 -12.182 1.00 89.31 84 ASN A C 1
ATOM 677 O O . ASN A 1 84 ? 5.776 7.258 -12.995 1.00 89.31 84 ASN A O 1
ATOM 681 N N . PRO A 1 85 ? 4.817 5.280 -12.495 1.00 91.44 85 PRO A N 1
ATOM 682 C CA . PRO A 1 85 ? 3.958 4.361 -11.727 1.00 91.44 85 PRO A CA 1
ATOM 683 C C . PRO A 1 85 ? 4.621 3.726 -10.507 1.00 91.44 85 PRO A C 1
ATOM 685 O O . PRO A 1 85 ? 5.693 3.153 -10.620 1.00 91.44 85 PRO A O 1
ATOM 688 N N . TYR A 1 86 ? 3.943 3.751 -9.361 1.00 93.38 86 TYR A N 1
ATOM 689 C CA . TYR A 1 86 ? 4.505 3.261 -8.104 1.00 93.38 86 TYR A CA 1
ATOM 690 C C . TYR A 1 86 ? 4.340 1.747 -7.917 1.00 93.38 86 TYR A C 1
ATOM 692 O O . TYR A 1 86 ? 3.321 1.187 -8.322 1.00 93.38 86 TYR A O 1
ATOM 700 N N . HIS A 1 87 ? 5.263 1.096 -7.210 1.00 93.75 87 HIS A N 1
ATOM 701 C CA . HIS A 1 87 ? 5.058 -0.224 -6.605 1.00 93.75 87 HIS A CA 1
ATOM 702 C C . HIS A 1 87 ? 5.250 -0.189 -5.083 1.00 93.75 87 HIS A C 1
ATOM 704 O O . HIS A 1 87 ? 5.964 0.660 -4.552 1.00 93.75 87 HIS A O 1
ATOM 710 N N . TYR A 1 88 ? 4.617 -1.134 -4.385 1.00 93.38 88 TYR A N 1
ATOM 711 C CA . TYR A 1 88 ? 4.654 -1.240 -2.923 1.00 93.38 88 TYR A CA 1
ATOM 712 C C . TYR A 1 88 ? 4.873 -2.671 -2.471 1.00 93.38 88 TYR A C 1
ATOM 714 O O . TYR A 1 88 ? 4.401 -3.614 -3.111 1.00 93.38 88 TYR A O 1
ATOM 722 N N . SER A 1 89 ? 5.557 -2.820 -1.344 1.00 92.12 89 SER A N 1
ATOM 723 C CA . SER A 1 89 ? 5.787 -4.114 -0.715 1.00 92.12 89 SER A CA 1
ATOM 724 C C . SER A 1 89 ? 4.730 -4.418 0.355 1.00 92.12 89 SER A C 1
ATOM 726 O O . SER A 1 89 ? 3.987 -3.534 0.792 1.00 92.12 89 SER A O 1
ATOM 728 N N . ALA A 1 90 ? 4.645 -5.669 0.810 1.00 90.50 90 ALA A N 1
ATOM 729 C CA . ALA A 1 90 ? 3.759 -6.012 1.924 1.00 90.50 90 ALA A CA 1
ATOM 730 C C . ALA A 1 90 ? 4.245 -5.365 3.235 1.00 90.50 90 ALA A C 1
ATOM 732 O O . ALA A 1 90 ? 3.442 -4.977 4.088 1.00 90.50 90 ALA A O 1
ATOM 733 N N . ASP A 1 91 ? 5.563 -5.202 3.382 1.00 91.62 91 ASP A N 1
ATOM 734 C CA . ASP A 1 91 ? 6.191 -4.489 4.497 1.00 91.62 91 ASP A CA 1
ATOM 735 C C . ASP A 1 91 ? 5.757 -3.015 4.588 1.00 91.62 91 ASP A C 1
ATOM 737 O O . ASP A 1 91 ? 5.530 -2.521 5.696 1.00 91.62 91 ASP A O 1
ATOM 741 N N . ASP A 1 92 ? 5.550 -2.337 3.454 1.00 92.56 92 ASP A N 1
ATOM 742 C CA . ASP A 1 92 ? 5.016 -0.969 3.426 1.00 92.56 92 ASP A CA 1
ATOM 743 C C . ASP A 1 92 ? 3.619 -0.901 4.057 1.00 92.56 92 ASP A C 1
ATOM 745 O O . ASP A 1 92 ? 3.368 -0.082 4.947 1.00 92.56 92 ASP A O 1
ATOM 749 N N . PHE A 1 93 ? 2.716 -1.803 3.659 1.00 94.31 93 PHE A N 1
ATOM 750 C CA . PHE A 1 93 ? 1.360 -1.864 4.214 1.00 94.31 93 PHE A CA 1
ATOM 751 C C . PHE A 1 93 ? 1.344 -2.268 5.682 1.00 94.31 93 PHE A C 1
ATOM 753 O O . PHE A 1 93 ? 0.589 -1.688 6.464 1.00 94.31 93 PHE A O 1
ATOM 760 N N . ARG A 1 94 ? 2.224 -3.185 6.091 1.00 94.38 94 ARG A N 1
ATOM 761 C CA 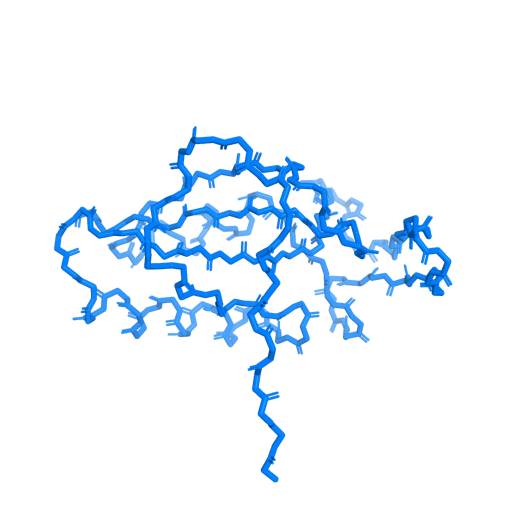. ARG A 1 94 ? 2.382 -3.557 7.499 1.00 94.38 94 ARG A CA 1
ATOM 762 C C . ARG A 1 94 ? 2.838 -2.391 8.365 1.00 94.38 94 ARG A C 1
ATOM 764 O O . ARG A 1 94 ? 2.313 -2.235 9.464 1.00 94.38 94 ARG A O 1
ATOM 771 N N . ARG A 1 95 ? 3.771 -1.561 7.890 1.00 93.88 95 ARG A N 1
ATOM 772 C CA . ARG A 1 95 ? 4.183 -0.343 8.606 1.00 93.88 95 ARG A CA 1
ATOM 773 C C . ARG A 1 95 ? 3.067 0.694 8.661 1.00 93.88 95 ARG A C 1
ATOM 775 O O . ARG A 1 95 ? 2.856 1.285 9.711 1.00 93.88 95 ARG A O 1
ATOM 782 N N . MET A 1 96 ? 2.331 0.897 7.568 1.00 94.44 96 MET A N 1
ATOM 783 C CA . MET A 1 96 ? 1.201 1.832 7.571 1.00 94.44 96 MET A CA 1
ATOM 784 C C . MET A 1 96 ? 0.120 1.406 8.573 1.00 94.44 96 MET A C 1
ATOM 786 O O . MET A 1 96 ? -0.355 2.233 9.350 1.00 94.44 96 MET A O 1
ATOM 790 N N . CYS A 1 97 ? -0.221 0.114 8.587 1.00 95.69 97 CYS A N 1
ATOM 791 C CA . CYS A 1 97 ? -1.255 -0.470 9.444 1.00 95.69 97 CYS A CA 1
ATOM 792 C C . CYS A 1 97 ? -0.842 -0.623 10.917 1.00 95.69 97 CYS A C 1
ATOM 794 O O . CYS A 1 97 ? -1.697 -0.889 11.750 1.00 95.69 97 CYS A O 1
ATOM 796 N N . SER A 1 98 ? 0.434 -0.447 11.281 1.00 96.06 98 SER A N 1
ATOM 797 C CA . SER A 1 98 ? 0.861 -0.612 12.679 1.00 96.06 98 SER A CA 1
ATOM 798 C C . SER A 1 98 ? 0.433 0.537 13.599 1.00 96.06 98 SER A C 1
ATOM 800 O O . SER A 1 98 ? 0.459 0.371 14.817 1.00 96.06 98 SER A O 1
ATOM 802 N N . ILE A 1 99 ? 0.041 1.688 13.037 1.00 96.19 99 ILE A N 1
ATOM 803 C CA . ILE A 1 99 ? -0.348 2.888 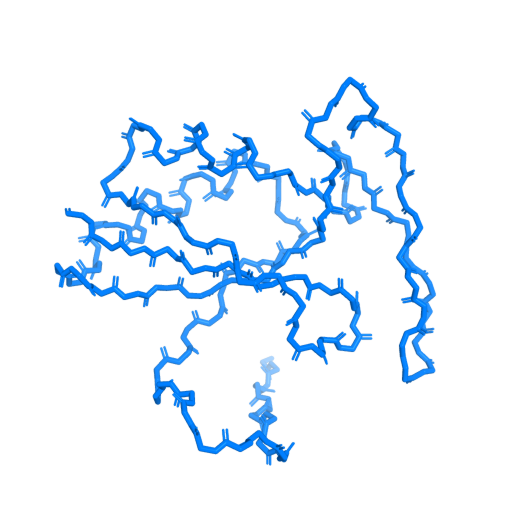13.803 1.00 96.19 99 ILE A CA 1
ATOM 804 C C . ILE A 1 99 ? -1.737 3.434 13.449 1.00 96.19 99 ILE A C 1
ATOM 806 O O . ILE A 1 99 ? -2.149 4.459 13.987 1.00 96.19 99 ILE A O 1
ATOM 810 N N . ILE A 1 100 ? -2.453 2.789 12.528 1.00 96.06 100 ILE A N 1
ATOM 811 C CA . ILE A 1 100 ? -3.833 3.140 12.167 1.00 96.06 100 ILE A CA 1
ATOM 812 C C . ILE A 1 100 ? -4.720 1.930 12.440 1.00 96.06 100 ILE A C 1
ATOM 814 O O . ILE A 1 100 ? -4.230 0.804 12.401 1.00 96.06 100 ILE A O 1
ATOM 818 N N . PRO A 1 101 ? -6.020 2.109 12.703 1.00 97.25 101 PRO A N 1
ATOM 819 C CA . PRO A 1 101 ? -6.832 1.026 13.230 1.00 97.25 101 PRO A CA 1
ATOM 820 C C . PRO A 1 101 ? -7.434 0.189 12.081 1.00 97.25 101 PRO A C 1
ATOM 822 O O . PRO A 1 101 ? -8.650 0.015 11.937 1.00 97.25 101 PRO A O 1
ATOM 825 N N . LEU A 1 102 ? -6.535 -0.287 11.221 1.00 97.44 102 LEU A N 1
ATOM 826 C CA . LEU A 1 102 ? -6.766 -1.183 10.102 1.00 97.44 102 LEU A CA 1
ATOM 827 C C . LEU A 1 102 ? -5.788 -2.356 10.210 1.00 97.44 102 LEU A C 1
ATOM 829 O O . LEU A 1 102 ? -4.618 -2.169 10.523 1.00 97.44 102 LEU A O 1
ATOM 833 N N . SER A 1 103 ? -6.249 -3.553 9.879 1.00 97.44 103 SER A N 1
ATOM 834 C CA . SER A 1 103 ? -5.398 -4.674 9.488 1.00 97.44 103 SER A CA 1
ATOM 835 C C . SER A 1 103 ? -5.444 -4.823 7.971 1.00 97.44 103 SER A C 1
ATOM 837 O O . SER A 1 103 ? -6.322 -4.251 7.318 1.00 97.44 103 SER A O 1
ATOM 839 N N . PHE A 1 104 ? -4.520 -5.588 7.394 1.00 96.44 104 PHE A N 1
ATOM 840 C CA . PHE A 1 104 ? -4.565 -5.899 5.971 1.00 96.44 104 PHE A CA 1
ATOM 841 C C . PHE A 1 104 ? -4.342 -7.385 5.705 1.00 96.44 104 PHE A C 1
ATOM 843 O O . PHE A 1 104 ? -3.676 -8.079 6.472 1.00 96.44 104 PHE A O 1
ATOM 850 N N . GLU A 1 105 ? -4.898 -7.836 4.590 1.00 96.50 105 GLU A N 1
ATOM 851 C CA . GLU A 1 105 ? -4.693 -9.138 3.979 1.00 96.50 105 GLU A CA 1
ATOM 852 C C . GLU A 1 105 ? -4.255 -8.913 2.533 1.00 96.50 105 GLU A C 1
ATOM 854 O O . GLU A 1 105 ? -4.911 -8.212 1.759 1.00 96.50 105 GLU A O 1
ATOM 859 N N . ASP A 1 106 ? -3.123 -9.500 2.177 1.00 94.06 106 ASP A N 1
ATOM 860 C CA . ASP A 1 106 ? -2.608 -9.497 0.820 1.00 94.06 106 ASP A CA 1
ATOM 861 C C . ASP A 1 106 ? -3.244 -10.639 0.020 1.00 94.06 106 ASP A C 1
ATOM 863 O O . ASP A 1 106 ? -2.894 -11.802 0.200 1.00 94.06 106 ASP A O 1
ATOM 867 N N . ILE A 1 107 ? -4.205 -10.296 -0.839 1.00 95.38 107 ILE A N 1
ATOM 868 C CA . ILE A 1 107 ? -4.960 -11.261 -1.650 1.00 95.38 107 ILE A CA 1
ATOM 869 C C . ILE A 1 107 ? -4.118 -11.749 -2.839 1.00 95.38 107 ILE A C 1
ATOM 871 O O . ILE A 1 107 ? -4.316 -12.864 -3.318 1.00 95.38 107 ILE A O 1
ATOM 875 N N . GLY A 1 108 ? -3.166 -10.937 -3.308 1.00 93.31 108 GLY A N 1
ATOM 876 C CA . GLY A 1 108 ? -2.300 -11.285 -4.430 1.00 93.31 108 GLY A CA 1
ATOM 877 C C . GLY A 1 108 ? -3.024 -11.235 -5.777 1.00 93.31 108 GLY A C 1
ATOM 878 O O . GLY A 1 108 ? -3.746 -10.276 -6.084 1.00 93.31 108 GLY A O 1
ATOM 879 N N . GLU A 1 109 ? -2.787 -12.242 -6.615 1.00 91.88 109 GLU A N 1
ATOM 880 C CA . GLU A 1 109 ? -3.276 -12.269 -7.989 1.00 91.88 109 GLU A CA 1
ATOM 881 C C . GLU A 1 109 ? -4.790 -12.481 -8.049 1.00 91.88 109 GLU A C 1
ATOM 883 O O . GLU A 1 109 ? -5.354 -13.372 -7.419 1.00 91.88 109 GLU A O 1
ATOM 888 N N . TRP A 1 110 ? -5.460 -11.685 -8.880 1.00 89.75 110 TRP A N 1
ATOM 889 C CA . TRP A 1 110 ? -6.907 -11.791 -9.102 1.00 89.75 110 TRP A CA 1
ATOM 890 C C . TRP A 1 110 ? -7.300 -11.603 -10.575 1.00 89.75 110 TRP A C 1
ATOM 892 O O . TRP A 1 110 ? -8.478 -11.455 -10.897 1.00 89.75 110 TRP A O 1
ATOM 902 N N . GLY A 1 111 ? -6.308 -11.596 -11.475 1.00 86.62 111 GLY A N 1
ATOM 903 C CA . GLY A 1 111 ? -6.513 -11.438 -12.917 1.00 86.62 111 GLY A CA 1
ATOM 904 C C . GLY A 1 111 ? -6.666 -9.991 -13.392 1.00 86.62 111 GLY A C 1
ATOM 905 O O . GLY A 1 111 ? -7.339 -9.748 -14.390 1.00 86.62 111 GLY A O 1
ATOM 906 N N . HIS A 1 112 ? -6.070 -9.005 -12.709 1.00 85.88 112 HIS A N 1
ATOM 907 C CA . HIS A 1 112 ? -6.120 -7.623 -13.193 1.00 85.88 112 HIS A CA 1
ATOM 908 C C . HIS A 1 112 ? -5.400 -7.475 -14.549 1.00 85.88 112 HIS A C 1
ATOM 910 O O . HIS A 1 112 ? -4.238 -7.872 -14.644 1.00 85.88 112 HIS A O 1
ATOM 916 N N . PRO A 1 113 ? -5.973 -6.779 -15.555 1.00 84.44 113 PRO A N 1
ATOM 917 C CA . PRO A 1 113 ? -5.366 -6.623 -16.888 1.00 84.44 113 PRO A CA 1
ATOM 918 C C . PRO A 1 113 ? -4.004 -5.917 -16.921 1.00 84.44 113 PRO A C 1
ATOM 920 O O . PRO A 1 113 ? -3.343 -5.872 -17.953 1.00 84.44 113 PRO A O 1
ATOM 923 N N . ARG A 1 114 ? -3.597 -5.286 -15.816 1.00 85.06 114 ARG A N 1
ATOM 924 C CA . ARG A 1 114 ? -2.274 -4.659 -15.667 1.00 85.06 114 ARG A CA 1
ATOM 925 C C . ARG A 1 114 ? -1.384 -5.384 -14.661 1.00 85.06 114 ARG A C 1
ATOM 927 O O . ARG A 1 114 ? -0.472 -4.755 -14.164 1.00 85.06 114 ARG A O 1
ATOM 934 N N . HIS A 1 115 ? -1.679 -6.631 -14.296 1.00 88.44 115 HIS A N 1
ATOM 935 C CA . HIS A 1 115 ? -0.891 -7.391 -13.315 1.00 88.44 115 HIS A CA 1
ATOM 936 C C . HIS A 1 115 ? -0.825 -6.740 -11.912 1.00 88.44 115 HIS A C 1
ATOM 938 O O . HIS A 1 115 ? 0.089 -6.967 -11.123 1.00 88.44 115 HIS A O 1
ATOM 944 N N . GLN A 1 116 ? -1.829 -5.924 -11.571 1.00 91.31 116 GLN A N 1
ATOM 945 C CA . GLN A 1 116 ? -1.933 -5.372 -10.222 1.00 91.31 116 GLN A CA 1
ATOM 946 C C . GLN A 1 116 ? -2.481 -6.427 -9.270 1.00 91.31 116 GLN A C 1
ATOM 948 O O . GLN A 1 116 ? -3.468 -7.102 -9.571 1.00 91.31 116 GLN A O 1
ATOM 953 N N . GLN A 1 117 ? -1.853 -6.506 -8.108 1.00 92.38 117 GLN A N 1
ATOM 954 C CA . GLN A 1 117 ? -2.254 -7.366 -7.010 1.00 92.38 117 GLN A CA 1
ATOM 955 C C . GLN A 1 117 ? -3.392 -6.712 -6.229 1.00 92.38 117 GLN A C 1
ATOM 957 O O . GLN A 1 117 ? -3.559 -5.489 -6.278 1.00 92.38 117 GLN A O 1
ATOM 962 N N . MET A 1 118 ? -4.176 -7.516 -5.517 1.00 94.62 118 MET A N 1
ATOM 963 C CA . MET A 1 118 ? -5.242 -7.046 -4.641 1.00 94.62 118 MET A CA 1
ATOM 964 C C . MET A 1 118 ? -4.820 -7.121 -3.174 1.00 94.62 118 MET A C 1
ATOM 966 O O . MET A 1 118 ? -4.151 -8.053 -2.742 1.00 94.62 118 MET A O 1
ATOM 970 N N . ILE A 1 119 ? -5.260 -6.138 -2.399 1.00 95.19 119 ILE A N 1
ATOM 971 C CA . ILE A 1 119 ? -5.124 -6.087 -0.945 1.00 95.19 119 ILE A CA 1
ATOM 972 C C . ILE A 1 119 ? -6.482 -5.730 -0.337 1.00 95.19 119 ILE A C 1
ATOM 974 O O . ILE A 1 119 ? -7.235 -4.930 -0.903 1.00 95.19 119 ILE A O 1
ATOM 978 N N . ALA A 1 120 ? -6.797 -6.323 0.809 1.00 96.81 120 ALA A N 1
ATOM 979 C CA . ALA A 1 120 ? -7.972 -6.003 1.604 1.00 96.81 120 ALA A CA 1
ATOM 980 C C . ALA A 1 120 ? -7.550 -5.398 2.940 1.00 96.81 120 ALA A C 1
ATOM 982 O O . ALA A 1 120 ? -6.807 -6.009 3.696 1.00 96.81 120 ALA A O 1
ATOM 983 N N . PHE A 1 121 ? -8.064 -4.218 3.259 1.00 97.19 121 PHE A N 1
ATOM 984 C CA . PHE A 1 121 ? -7.930 -3.591 4.567 1.00 97.19 121 PHE A CA 1
ATOM 985 C C . PHE A 1 121 ? -9.192 -3.842 5.381 1.00 97.19 121 PHE A C 1
ATOM 987 O O . PHE A 1 121 ? -10.293 -3.668 4.861 1.00 97.19 121 PHE A O 1
ATOM 994 N N . THR A 1 122 ? -9.057 -4.209 6.653 1.00 98.00 122 THR A N 1
ATOM 995 C CA . THR A 1 122 ? -10.187 -4.459 7.555 1.00 98.00 122 THR A CA 1
ATOM 996 C C . THR A 1 122 ? -10.109 -3.560 8.781 1.00 98.00 122 THR A C 1
ATOM 998 O O . THR A 1 122 ? -9.059 -3.441 9.402 1.00 98.00 122 THR A O 1
ATOM 1001 N N . ARG A 1 123 ? -11.229 -2.931 9.157 1.00 97.50 123 ARG A N 1
ATOM 1002 C CA . ARG A 1 123 ? -11.314 -2.093 10.364 1.00 97.50 123 ARG A CA 1
ATOM 1003 C C . ARG A 1 123 ? -11.221 -2.957 11.626 1.00 97.50 123 ARG A C 1
ATOM 1005 O O . ARG A 1 123 ? -12.122 -3.769 11.854 1.00 97.50 123 ARG A O 1
ATOM 1012 N N . THR A 1 124 ? -10.166 -2.749 12.419 1.00 93.69 124 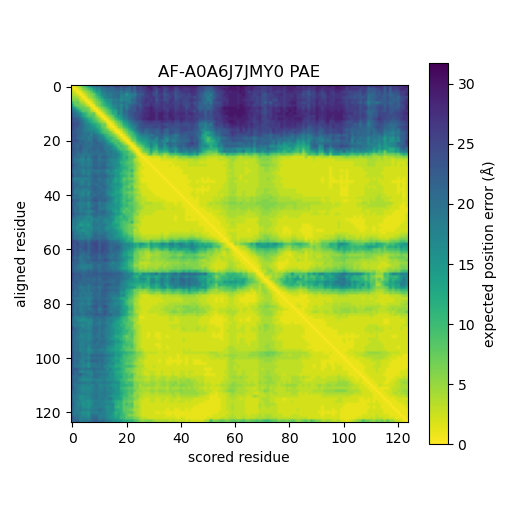THR A N 1
ATOM 1013 C CA . THR A 1 124 ? -9.899 -3.454 13.691 1.00 93.69 124 THR A CA 1
ATOM 1014 C C . THR A 1 124 ? -10.655 -2.861 14.866 1.00 93.69 124 THR A C 1
ATOM 1016 O O . THR A 1 124 ? -10.612 -1.617 15.017 1.00 93.69 124 THR A O 1
#

pLDDT: mean 80.0, std 22.93, range [21.5, 98.0]

Nearest PDB structures (foldseek):
  3hnr-assembly1_A  TM=5.927E-01  e=5.762E-02  [Bacillus thuringiensis] serovar konkukian
  7v6j-assembly1_A  TM=6.106E-01  e=1.256E-01  Ligusticum chuanxiong
  6nei-assembly1_A  TM=5.690E-01  e=1.526E-01  Thalictrum flavum subsp. glaucum
  3dtn-assembly1_A  TM=5.942E-01  e=3.788E-01  Methanosarcina mazei
  6nei-assembly1_B  TM=5.325E-01  e=2.111E-01  Thalictrum flavum subsp. glaucum

Foldseek 3Di:
DDDDDDDDDDDPPDDDPDAPEDDALQDALVVVLVVVQVVLVPADAFRKYKYWFAAADPDPCLQPWDWWDQAPPDDIDTEGCGHPSHHDYPVSVVVSCVPHQKDKDFQADDPDRRRITMMMITGD

Radius of gyration: 14.94 Å; Cα contacts (8 Å, |Δi|>4): 195; chains: 1; bounding box: 38×31×39 Å

Sequence (124 aa):
MKRWQSYTHGLRSGAPRNLQSAANAILPINTIWYCLGKISEVMRPRGSFYATFFRGPDAADRFRFMREPVLEGRVAVHTFADENPYHYSADDFRRMCSIIPLSFEDIGEWGHPRHQQMIAFTRT

Organism: NCBI:txid449393